Protein AF-A0A954XPN5-F1 (afdb_monomer)

Foldseek 3Di:
DPPLPDDVLLLVQLVVLQVQLVVQVVVCVVCVVVVHRDHDPSVVSNVLSVCSVVLHPVSLVVSVVVLVVLVVVLVVQLVCCVVFQQCQWDQDPNDTDGGVRNSVVSNVVSVVSNVVSVSSVCSSPPPSNVVSSVVVVVD

Sequence (139 aa):
RKEKKMPKRIFIIGVLFCLSGVLAIWDVLADILQSHINLNFAVFLLPVGIGLLRGSLRSQWWARFWIILGYILCVVLVEMVIVSPGSSHVIWFGREIRGSSAVPYDLLFITLNAALLYVLHRLLYSEKAIAYFSQTSAN

pLDDT: mean 83.06, std 9.43, range [44.12, 92.12]

Mean predicted aligned error: 7.65 Å

Secondary structure (DSSP, 8-state):
-------HHHHHHHHHHHHHHHHHHHHHHHHHHTT-----GGGGHHHHHHHHHTT-HHHHHHHHHHHHHHHHHHHHHHHHHHH-GGG-EEEETTEEEEGGGTHHHHHHHHHHHHHHHHHHHHHHTSHHHHHHHHHHHT-

Solvent-accessible surface area (backbone atoms only — not comparable to full-atom values): 7493 Å² total; per-residue (Å²): 131,82,81,76,76,73,55,68,59,50,49,53,53,15,49,52,28,31,52,49,8,52,51,27,46,51,49,33,54,54,31,49,75,68,75,38,94,58,85,52,72,46,37,61,32,26,65,31,10,53,28,38,67,69,46,36,63,70,20,52,53,50,50,49,50,53,46,53,52,50,52,53,50,44,53,54,51,53,51,48,49,70,78,42,35,70,77,34,77,41,77,54,95,89,40,78,38,58,20,70,78,19,45,66,56,53,51,48,51,45,50,53,50,51,51,48,45,49,52,52,50,56,48,62,69,28,68,72,43,50,55,52,36,56,63,49,75,76,108

Nearest PDB structures (foldseek):
  6nr8-assembly1_2  TM=5.075E-01  e=4.162E+00  Homo sapiens
  6nrc-assembly1_6  TM=3.351E-01  e=1.864E+00  Homo sapiens
  8ips-assembly1_A  TM=2.372E-01  e=4.392E+00  Escherichia coli BL21(DE3)

Radius of gyration: 18.09 Å; Cα contacts (8 Å, |Δi|>4): 146; chains: 1; bounding box: 44×33×49 Å

Structure (mmCIF, N/CA/C/O backbone):
data_AF-A0A954XPN5-F1
#
_entry.id   AF-A0A954XPN5-F1
#
loop_
_atom_site.group_PDB
_atom_site.id
_atom_site.type_symbol
_atom_site.label_atom_id
_atom_site.label_alt_id
_atom_site.label_comp_id
_atom_site.label_asym_id
_atom_sit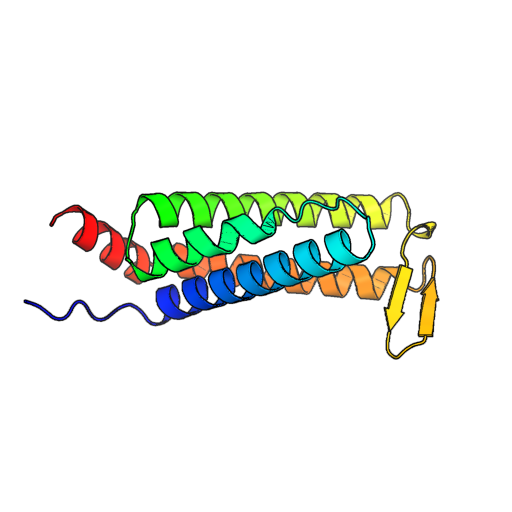e.label_entity_id
_atom_site.label_seq_id
_atom_site.pdbx_PDB_ins_code
_atom_site.Cartn_x
_atom_site.Cartn_y
_atom_site.Cartn_z
_atom_site.occupancy
_atom_site.B_iso_or_equiv
_atom_site.auth_seq_id
_atom_site.auth_comp_id
_atom_site.auth_asym_id
_atom_site.auth_atom_id
_atom_site.pdbx_PDB_model_num
ATOM 1 N N . ARG A 1 1 ? -18.831 9.738 28.450 1.00 44.59 1 ARG A N 1
ATOM 2 C CA . ARG A 1 1 ? -18.264 9.432 27.112 1.00 44.59 1 ARG A CA 1
ATOM 3 C C . ARG A 1 1 ? -16.917 8.747 27.353 1.00 44.59 1 ARG A C 1
ATOM 5 O O . ARG A 1 1 ? -15.981 9.439 27.719 1.00 44.59 1 ARG A O 1
ATOM 12 N N . LYS A 1 2 ? -16.819 7.407 27.320 1.00 44.12 2 LYS A N 1
ATOM 13 C CA . LYS A 1 2 ? -15.508 6.742 27.480 1.00 44.12 2 LYS A CA 1
ATOM 14 C C . LYS A 1 2 ? -14.643 7.177 26.298 1.00 44.12 2 LYS A C 1
ATOM 16 O O . LYS A 1 2 ? -15.045 6.950 25.159 1.00 44.12 2 LYS A O 1
ATOM 21 N N . GLU A 1 3 ? -13.525 7.851 26.557 1.00 48.06 3 GLU A N 1
ATOM 22 C CA . GLU A 1 3 ? -12.561 8.194 25.515 1.00 48.06 3 GLU A CA 1
ATOM 23 C C . GLU A 1 3 ? -12.077 6.901 24.876 1.00 48.06 3 GLU A C 1
ATOM 25 O O . GLU A 1 3 ? -11.326 6.111 25.452 1.00 48.06 3 GLU A O 1
ATOM 30 N N . LYS A 1 4 ? -12.587 6.645 23.678 1.00 60.72 4 LYS A N 1
ATOM 31 C CA . LYS A 1 4 ? -12.274 5.451 22.924 1.00 60.72 4 LYS A CA 1
ATOM 32 C C . LYS A 1 4 ? -10.896 5.648 22.313 1.00 60.72 4 LYS A C 1
ATOM 34 O O . LYS A 1 4 ? -10.768 6.099 21.178 1.00 60.72 4 LYS A O 1
ATOM 39 N N . LYS A 1 5 ? -9.858 5.393 23.112 1.00 70.31 5 LYS A N 1
ATOM 40 C CA . LYS A 1 5 ? -8.466 5.614 22.720 1.00 70.31 5 LYS A CA 1
ATOM 41 C C . LYS A 1 5 ? -8.177 4.803 21.460 1.00 70.31 5 LYS A C 1
ATOM 43 O O . LYS A 1 5 ? -8.166 3.572 21.496 1.00 70.31 5 LYS A O 1
ATOM 48 N N 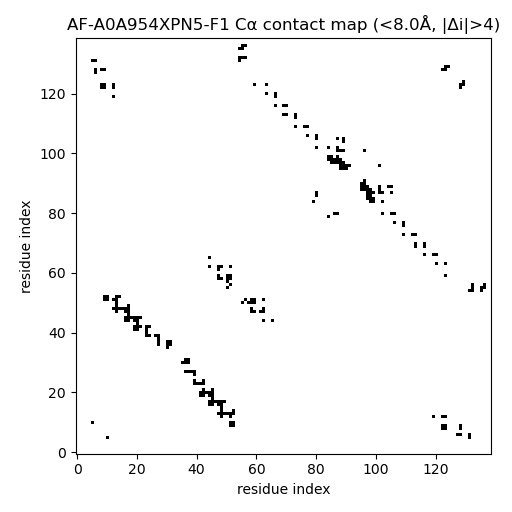. MET A 1 6 ? -7.995 5.497 20.339 1.00 77.12 6 MET A N 1
ATOM 49 C CA . MET A 1 6 ? -7.743 4.852 19.058 1.00 77.12 6 MET A CA 1
ATOM 50 C C . MET A 1 6 ? -6.468 4.002 19.159 1.00 77.12 6 MET A C 1
ATOM 52 O O . MET A 1 6 ? -5.434 4.495 19.628 1.00 77.12 6 MET A O 1
ATOM 56 N N . PRO A 1 7 ? -6.495 2.733 18.716 1.00 83.56 7 PRO A N 1
ATOM 57 C CA . PRO A 1 7 ? -5.288 1.934 18.626 1.00 83.56 7 PRO A CA 1
ATOM 58 C C . PRO A 1 7 ? -4.278 2.635 17.714 1.00 83.56 7 PRO A C 1
ATOM 60 O O . PRO A 1 7 ? -4.580 2.904 16.553 1.00 83.56 7 PRO A O 1
ATOM 63 N N . LYS A 1 8 ? -3.048 2.854 18.204 1.00 84.38 8 LYS A N 1
ATOM 64 C CA . LYS A 1 8 ? -1.949 3.463 17.422 1.00 84.38 8 LYS A CA 1
ATOM 65 C C . LYS A 1 8 ? -1.772 2.818 16.037 1.00 84.38 8 LYS A C 1
ATOM 67 O O . LYS A 1 8 ? -1.399 3.482 15.086 1.00 84.38 8 LYS A O 1
ATOM 72 N N . ARG A 1 9 ? -2.086 1.524 15.920 1.00 83.94 9 ARG A N 1
ATOM 73 C CA . ARG A 1 9 ? -2.023 0.741 14.677 1.00 83.94 9 ARG A CA 1
ATOM 74 C C . ARG A 1 9 ? -2.993 1.256 13.609 1.00 83.94 9 ARG A C 1
ATOM 76 O O . ARG A 1 9 ? -2.586 1.425 12.471 1.00 83.94 9 ARG A O 1
ATOM 83 N N . ILE A 1 10 ? -4.244 1.542 13.982 1.00 84.56 10 ILE A N 1
ATOM 84 C CA . ILE A 1 10 ? -5.256 2.080 13.056 1.00 84.56 10 ILE A CA 1
ATOM 85 C C . ILE A 1 10 ? -4.884 3.502 12.652 1.00 84.56 10 ILE A C 1
ATOM 87 O O . ILE A 1 10 ? -5.014 3.850 11.485 1.00 84.56 10 ILE A O 1
ATOM 91 N N . PHE A 1 11 ? -4.362 4.289 13.597 1.00 87.50 11 PHE A N 1
ATOM 92 C CA . PHE A 1 11 ? -3.856 5.625 13.303 1.00 87.50 11 PHE A CA 1
ATOM 93 C C . PHE A 1 11 ? -2.748 5.586 12.242 1.00 87.50 11 PHE A C 1
ATOM 95 O O . PHE A 1 11 ? -2.845 6.288 11.244 1.00 87.50 11 PHE A O 1
ATOM 102 N N . ILE A 1 12 ? -1.748 4.710 12.405 1.00 88.12 12 ILE A N 1
ATOM 103 C CA . ILE A 1 12 ? -0.652 4.549 11.436 1.00 88.12 12 ILE A CA 1
ATOM 104 C C . ILE A 1 12 ? -1.187 4.144 10.055 1.00 88.12 12 ILE A C 1
ATOM 106 O O . ILE A 1 12 ? -0.832 4.780 9.069 1.00 88.12 12 ILE A O 1
ATOM 110 N N . ILE A 1 13 ? -2.063 3.132 9.972 1.00 87.69 13 ILE A N 1
ATOM 111 C CA . ILE A 1 13 ? -2.639 2.689 8.687 1.00 87.69 13 ILE A CA 1
ATOM 112 C C . ILE A 1 13 ? -3.433 3.826 8.035 1.00 87.69 13 ILE A C 1
ATOM 114 O O . ILE A 1 13 ? -3.252 4.104 6.855 1.00 87.69 13 ILE A O 1
ATOM 118 N N . GLY A 1 14 ? -4.300 4.492 8.802 1.00 87.25 14 GLY A N 1
ATOM 119 C CA . GLY A 1 14 ? -5.134 5.579 8.301 1.00 87.25 14 GLY A CA 1
ATOM 120 C C . GLY A 1 14 ? -4.305 6.749 7.778 1.00 87.25 14 GLY A C 1
ATOM 121 O O . GLY A 1 14 ? -4.584 7.249 6.695 1.00 87.25 14 GLY A O 1
ATOM 122 N N . VAL A 1 15 ? -3.246 7.136 8.497 1.00 91.44 15 VAL A N 1
ATOM 123 C CA . VAL A 1 15 ? -2.315 8.186 8.060 1.00 91.44 15 VAL A CA 1
ATOM 124 C C . VAL A 1 15 ? -1.564 7.773 6.797 1.00 91.44 15 VAL A C 1
ATOM 126 O O . VAL A 1 15 ? -1.492 8.576 5.874 1.00 91.44 15 VAL A O 1
ATOM 129 N N . LEU A 1 16 ? -1.056 6.539 6.713 1.00 89.94 16 LEU A N 1
ATOM 130 C CA . LEU A 1 16 ? -0.380 6.052 5.505 1.00 89.94 16 LEU A CA 1
ATOM 131 C C . LEU A 1 16 ? -1.309 6.089 4.286 1.00 89.94 16 LEU A C 1
ATOM 133 O O . LEU A 1 16 ? -0.925 6.615 3.250 1.00 89.94 16 LEU A O 1
ATOM 137 N N . PHE A 1 17 ? -2.550 5.619 4.432 1.00 88.94 17 PHE A N 1
ATOM 138 C CA . PHE A 1 17 ? -3.554 5.670 3.364 1.00 88.94 17 PHE A CA 1
ATOM 139 C C . PHE A 1 17 ? -3.888 7.109 2.949 1.00 88.94 17 PHE A C 1
ATOM 141 O O . PHE A 1 17 ? -3.990 7.396 1.758 1.00 88.94 17 PHE A O 1
ATOM 148 N N . CYS A 1 18 ? -4.015 8.026 3.914 1.00 91.00 18 CYS A N 1
ATOM 149 C CA . CYS A 1 18 ? -4.209 9.444 3.622 1.00 91.00 18 CYS A CA 1
ATOM 150 C C . CYS A 1 18 ? -3.015 10.033 2.864 1.00 91.00 18 CYS A C 1
ATOM 152 O O . CYS A 1 18 ? -3.221 10.693 1.854 1.00 91.00 18 CYS A O 1
ATOM 154 N N . LEU A 1 19 ? -1.781 9.785 3.310 1.00 91.75 19 LEU A N 1
ATOM 155 C CA . LEU A 1 19 ? -0.579 10.294 2.646 1.00 91.75 19 LEU A CA 1
ATOM 156 C C . LEU A 1 19 ? -0.464 9.766 1.213 1.00 91.75 19 LEU A C 1
ATOM 158 O O . LEU A 1 19 ? -0.272 10.558 0.295 1.00 91.75 19 LEU A O 1
ATOM 162 N N . SER A 1 20 ? -0.660 8.461 1.004 1.00 88.50 20 SER A N 1
ATOM 163 C CA . SER A 1 20 ? -0.679 7.863 -0.336 1.00 88.50 20 SER A CA 1
ATOM 164 C C . SER A 1 20 ? -1.759 8.479 -1.225 1.00 88.50 20 SER A C 1
ATOM 166 O O . SER A 1 20 ? -1.501 8.766 -2.388 1.00 88.50 20 SER A O 1
ATOM 168 N N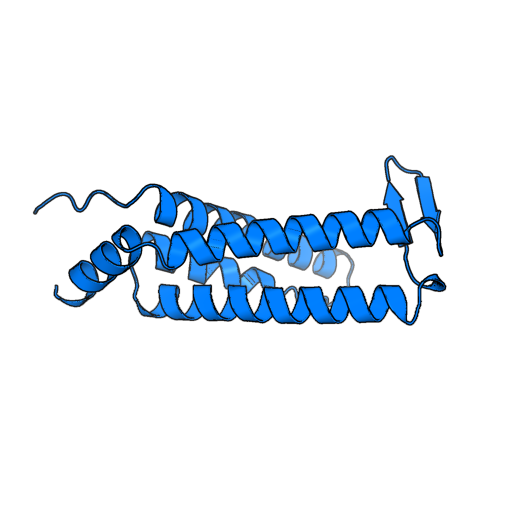 . GLY A 1 21 ? -2.950 8.733 -0.678 1.00 87.19 21 GLY A N 1
ATOM 169 C CA . GLY A 1 21 ? -4.029 9.383 -1.412 1.00 87.19 21 GLY A CA 1
ATOM 170 C C . GLY A 1 21 ? -3.735 10.843 -1.771 1.00 87.19 21 GLY A C 1
ATOM 171 O O . GLY A 1 21 ? -4.032 11.255 -2.886 1.00 87.19 21 GLY A O 1
ATOM 172 N N . VAL A 1 22 ? -3.118 11.622 -0.872 1.00 91.25 22 VAL A N 1
ATOM 173 C CA . VAL A 1 22 ? -2.704 13.010 -1.162 1.00 91.25 22 VAL A CA 1
ATOM 174 C C . VAL A 1 22 ? -1.649 13.046 -2.265 1.00 91.25 22 VAL A C 1
ATOM 176 O O . VAL A 1 22 ? -1.771 13.849 -3.185 1.00 91.25 22 VAL A O 1
ATOM 179 N N . LEU A 1 23 ? -0.646 12.166 -2.198 1.00 89.81 23 LEU A N 1
ATOM 180 C CA . LEU A 1 23 ? 0.380 12.053 -3.238 1.00 89.81 23 LEU A CA 1
ATOM 181 C C . LEU A 1 23 ? -0.239 11.682 -4.589 1.00 89.81 23 LEU A C 1
ATOM 183 O O . LEU A 1 23 ? 0.052 12.323 -5.588 1.00 89.81 23 LEU A O 1
ATOM 187 N N . ALA A 1 24 ? -1.180 10.737 -4.606 1.00 88.31 24 ALA A N 1
ATOM 188 C CA . ALA A 1 24 ? -1.880 10.350 -5.826 1.00 88.31 24 ALA A CA 1
ATOM 189 C C . ALA A 1 24 ? -2.712 11.489 -6.438 1.00 88.31 24 ALA A C 1
ATOM 191 O O . ALA A 1 24 ? -2.769 11.621 -7.657 1.00 88.31 24 ALA A O 1
ATOM 192 N N . ILE A 1 25 ? -3.356 12.318 -5.606 1.00 88.81 25 ILE A N 1
ATOM 193 C CA . ILE A 1 25 ? -4.064 13.521 -6.072 1.00 88.81 25 ILE A CA 1
ATOM 194 C C . ILE A 1 25 ? -3.070 14.507 -6.688 1.00 88.81 25 ILE A C 1
ATOM 196 O O . ILE A 1 25 ? -3.361 15.087 -7.730 1.00 88.81 25 ILE A O 1
ATOM 200 N N . TRP A 1 26 ? -1.911 14.694 -6.054 1.00 90.31 26 TRP A N 1
ATOM 201 C CA . TRP A 1 26 ? -0.863 15.566 -6.573 1.00 90.31 26 TRP A CA 1
ATOM 202 C C . TRP A 1 26 ? -0.334 15.083 -7.927 1.00 90.31 26 TRP A C 1
ATOM 204 O O . TRP A 1 26 ? -0.225 15.893 -8.843 1.00 90.31 26 TRP A O 1
ATOM 214 N N . ASP A 1 27 ? -0.095 13.778 -8.081 1.00 87.50 27 ASP A N 1
ATOM 215 C CA . ASP A 1 27 ? 0.326 13.177 -9.352 1.00 87.50 27 ASP A CA 1
ATOM 216 C C . ASP A 1 27 ? -0.727 13.389 -10.446 1.00 87.50 27 ASP A C 1
ATOM 218 O O . ASP A 1 27 ? -0.404 13.872 -11.526 1.00 87.50 27 ASP A O 1
ATOM 222 N N . VAL A 1 28 ? -2.008 13.132 -10.152 1.00 86.88 28 VAL A N 1
ATOM 223 C CA . VAL A 1 28 ? -3.102 13.371 -11.112 1.00 86.88 28 VAL A CA 1
ATOM 224 C C . VAL A 1 28 ? -3.177 14.848 -11.510 1.00 86.88 28 VAL A C 1
ATOM 226 O O . VAL A 1 28 ? -3.376 15.160 -12.681 1.00 86.88 28 VAL A O 1
ATOM 229 N N . LEU A 1 29 ? -3.008 15.774 -10.561 1.00 89.00 29 LEU A N 1
AT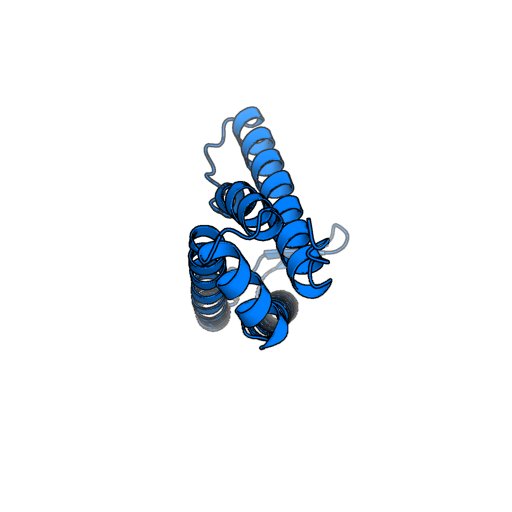OM 230 C CA . LEU A 1 29 ? -2.981 17.210 -10.856 1.00 89.00 29 LEU A CA 1
ATOM 231 C C . LEU A 1 29 ? -1.781 17.588 -11.734 1.00 89.00 29 LEU A C 1
ATOM 233 O O . LEU A 1 29 ? -1.942 18.369 -12.671 1.00 89.00 29 LEU A O 1
ATOM 237 N N . ALA A 1 30 ? -0.599 17.035 -11.455 1.00 88.19 30 ALA A N 1
ATOM 238 C CA . ALA A 1 30 ? 0.600 17.257 -12.255 1.00 88.19 30 ALA A CA 1
ATOM 239 C C . ALA A 1 30 ? 0.441 16.711 -13.684 1.00 88.19 30 ALA A C 1
ATOM 241 O O . ALA A 1 30 ? 0.797 17.404 -14.638 1.00 88.19 30 ALA A O 1
ATOM 242 N N . ASP A 1 31 ? -0.160 15.530 -13.838 1.00 87.19 31 ASP A N 1
ATOM 243 C CA . ASP A 1 31 ? -0.417 14.906 -15.139 1.00 87.19 31 ASP A CA 1
ATOM 244 C C . ASP A 1 31 ? -1.442 15.711 -15.956 1.00 87.19 31 ASP A C 1
ATOM 246 O O . ASP A 1 31 ? -1.215 15.982 -17.139 1.00 87.19 31 ASP A O 1
ATOM 250 N N . ILE A 1 32 ? -2.512 16.209 -15.318 1.00 88.69 32 ILE A N 1
ATOM 251 C CA . ILE A 1 32 ? -3.498 17.097 -15.961 1.00 88.69 32 ILE A CA 1
ATOM 252 C C . ILE A 1 32 ? -2.834 18.385 -16.465 1.00 88.69 32 ILE A C 1
ATOM 254 O O . ILE A 1 32 ? -3.110 18.818 -17.586 1.00 88.69 32 ILE A O 1
ATOM 258 N N . LEU A 1 33 ? -1.941 18.993 -15.675 1.00 89.62 33 LEU A N 1
ATOM 259 C CA . LEU A 1 33 ? -1.200 20.193 -16.087 1.00 89.62 33 LEU A CA 1
ATOM 260 C C . LEU A 1 33 ? -0.284 19.930 -17.291 1.00 89.62 33 LEU A C 1
ATOM 262 O O . LEU A 1 33 ? -0.032 20.838 -18.080 1.00 89.62 33 LEU A O 1
ATOM 266 N N . GLN A 1 34 ? 0.174 18.690 -17.461 1.00 89.06 34 GLN A N 1
ATOM 267 C CA . GLN A 1 34 ? 0.969 18.244 -18.606 1.00 89.06 34 GLN A CA 1
ATOM 268 C C . GLN A 1 34 ? 0.109 17.730 -19.776 1.00 89.06 34 GLN A C 1
ATOM 270 O O . GLN A 1 34 ? 0.651 17.213 -20.748 1.00 89.06 34 GLN A O 1
ATOM 275 N N . SER A 1 35 ? -1.219 17.911 -19.726 1.00 84.19 35 SER A N 1
ATOM 276 C CA . SER A 1 35 ? -2.186 17.426 -20.729 1.00 84.19 35 SER A CA 1
ATOM 277 C C . SER A 1 35 ? -2.226 15.899 -20.895 1.00 84.19 35 SER A C 1
ATOM 279 O O . SER A 1 35 ? -2.694 15.395 -21.917 1.00 84.19 35 SER A O 1
ATOM 281 N N . HIS A 1 36 ? -1.788 15.152 -19.881 1.00 83.44 36 HIS A N 1
ATOM 282 C CA . HIS A 1 36 ? -1.909 13.700 -19.827 1.00 83.44 36 HIS A CA 1
ATOM 283 C C . HIS A 1 36 ? -3.064 13.301 -18.902 1.00 83.44 36 HIS A C 1
ATOM 285 O O . HIS A 1 36 ? -3.161 13.742 -17.760 1.00 83.44 36 HIS A O 1
ATOM 291 N N . ILE A 1 37 ? -3.959 12.436 -19.388 1.00 77.19 37 ILE A N 1
ATOM 292 C CA . ILE A 1 37 ? -5.018 11.855 -18.555 1.00 77.19 37 ILE A CA 1
ATOM 293 C C . ILE A 1 37 ? -4.500 10.530 -18.004 1.00 77.19 37 ILE A C 1
ATOM 295 O O . ILE A 1 37 ? -4.628 9.486 -18.640 1.00 77.19 37 ILE A O 1
ATOM 299 N N . ASN A 1 38 ? -3.913 10.585 -16.813 1.00 80.19 38 ASN A N 1
ATOM 300 C CA . ASN A 1 38 ? -3.485 9.412 -16.066 1.00 80.19 38 ASN A CA 1
ATOM 301 C C . ASN A 1 38 ? -4.285 9.330 -14.762 1.00 80.19 38 ASN A C 1
ATOM 303 O O . ASN A 1 38 ? -4.193 10.188 -13.883 1.00 80.19 38 ASN A O 1
ATOM 307 N N . LEU A 1 39 ? -5.144 8.318 -14.663 1.00 76.31 39 LEU A N 1
ATOM 308 C CA . LEU A 1 39 ? -6.010 8.138 -13.505 1.00 76.31 39 LEU A CA 1
ATOM 309 C C . LEU A 1 39 ? -5.293 7.295 -12.453 1.00 76.31 39 LEU A C 1
ATOM 311 O O . LEU A 1 39 ? -5.211 6.073 -12.565 1.00 76.31 39 LEU A O 1
ATOM 315 N N . ASN A 1 40 ? -4.823 7.944 -11.388 1.00 83.44 40 ASN A N 1
ATOM 316 C CA . ASN A 1 40 ? -4.250 7.241 -10.251 1.00 83.44 40 ASN A CA 1
ATOM 317 C C . ASN A 1 40 ? -5.354 6.765 -9.291 1.00 83.44 40 ASN A C 1
ATOM 319 O O . ASN A 1 40 ? -5.906 7.531 -8.499 1.00 83.44 40 ASN A O 1
ATOM 323 N N . PHE A 1 41 ? -5.667 5.469 -9.318 1.00 83.81 41 PHE A N 1
ATOM 324 C CA . PHE A 1 41 ? -6.663 4.872 -8.421 1.00 83.81 41 PHE A CA 1
ATOM 325 C C . PHE A 1 41 ? -6.289 4.970 -6.930 1.00 83.81 41 PHE A C 1
ATOM 327 O O . PHE A 1 41 ? -7.165 4.836 -6.073 1.00 83.81 41 PHE A O 1
ATOM 334 N N . ALA A 1 42 ? -5.030 5.274 -6.594 1.00 86.81 42 ALA A N 1
ATOM 335 C CA . ALA A 1 42 ? -4.616 5.520 -5.215 1.00 86.81 42 ALA A CA 1
ATOM 336 C C . ALA A 1 42 ? -5.290 6.759 -4.591 1.00 86.81 42 ALA A C 1
ATOM 338 O O . ALA A 1 42 ? -5.340 6.860 -3.366 1.00 86.81 42 ALA A O 1
ATOM 339 N N . VAL A 1 43 ? -5.915 7.642 -5.383 1.00 86.69 43 VAL A N 1
ATOM 340 C CA . VAL A 1 43 ? -6.768 8.738 -4.877 1.00 86.69 43 VAL A CA 1
ATOM 341 C C . VAL A 1 43 ? -7.878 8.205 -3.957 1.00 86.69 43 VAL A C 1
ATOM 343 O O . VAL A 1 43 ? -8.208 8.825 -2.944 1.00 86.69 43 VAL A O 1
ATOM 346 N N . PHE A 1 44 ? -8.407 7.008 -4.236 1.00 89.19 44 PHE A N 1
ATOM 347 C CA . PHE A 1 44 ? -9.425 6.364 -3.402 1.00 89.19 44 PHE A CA 1
ATOM 348 C C . PHE A 1 44 ? -8.895 5.869 -2.046 1.00 89.19 44 PHE A C 1
ATOM 350 O O . PHE A 1 44 ? -9.695 5.580 -1.154 1.00 89.19 44 PHE A O 1
ATOM 357 N N . LEU A 1 45 ? -7.577 5.822 -1.827 1.00 88.12 45 LEU A N 1
ATOM 358 C CA . LEU A 1 45 ? -7.004 5.516 -0.511 1.00 88.12 45 LEU A CA 1
ATOM 359 C C . LEU A 1 45 ? -7.256 6.646 0.492 1.00 88.12 45 LEU A C 1
ATOM 361 O O . LEU A 1 45 ? -7.377 6.370 1.684 1.00 88.12 45 LEU A O 1
ATOM 365 N N . LEU A 1 46 ? -7.421 7.893 0.033 1.00 89.56 46 LEU A N 1
ATOM 366 C CA . LEU A 1 46 ? -7.698 9.046 0.893 1.00 89.56 46 LEU A CA 1
ATOM 367 C C . LEU A 1 46 ? -9.024 8.909 1.673 1.00 89.56 46 LEU A C 1
ATOM 369 O O . LEU A 1 46 ? -8.988 8.939 2.909 1.00 89.56 46 LEU A O 1
ATOM 373 N N . PRO A 1 47 ? -10.197 8.711 1.029 1.00 89.56 47 PRO A N 1
ATOM 374 C CA . PRO A 1 47 ? -11.449 8.516 1.760 1.00 89.56 47 PRO A CA 1
ATOM 375 C C . PRO A 1 47 ? -11.425 7.251 2.630 1.00 89.56 47 PRO A C 1
ATOM 377 O O . PRO A 1 47 ? -12.048 7.235 3.694 1.00 89.56 47 PRO A O 1
ATOM 380 N N . VAL A 1 48 ? -10.667 6.219 2.240 1.00 90.44 48 VAL A N 1
ATOM 381 C CA . VAL A 1 48 ? -10.476 5.007 3.052 1.00 90.44 48 VAL A CA 1
ATOM 382 C C . VAL A 1 48 ? -9.640 5.298 4.307 1.00 90.44 48 VAL A C 1
ATOM 384 O O . VAL A 1 48 ? -10.014 4.899 5.413 1.00 90.44 48 VAL A O 1
ATOM 387 N N . GLY A 1 49 ? -8.550 6.056 4.188 1.00 89.38 49 GLY A N 1
ATOM 388 C CA . GLY A 1 49 ? -7.733 6.496 5.320 1.00 89.38 49 GLY A CA 1
ATOM 389 C C . GLY A 1 49 ? -8.542 7.326 6.317 1.00 89.38 49 GLY A C 1
ATOM 390 O O . GLY A 1 49 ? -8.590 7.005 7.507 1.00 89.38 49 GLY A O 1
ATOM 391 N N . ILE A 1 50 ? -9.292 8.316 5.823 1.00 90.12 50 ILE A N 1
ATOM 392 C CA . ILE A 1 50 ? -10.199 9.133 6.645 1.00 90.12 50 ILE A CA 1
ATOM 393 C C . ILE A 1 50 ? -11.257 8.249 7.320 1.00 90.12 50 ILE A C 1
ATOM 395 O O . ILE A 1 50 ? -11.514 8.382 8.518 1.00 90.12 50 ILE A O 1
ATOM 399 N N . GLY A 1 51 ? -11.858 7.311 6.586 1.00 87.06 51 GLY A N 1
ATOM 400 C CA . GLY A 1 51 ? -12.851 6.389 7.131 1.00 87.06 51 GLY A CA 1
ATOM 401 C C . GLY A 1 51 ? -12.292 5.461 8.217 1.00 87.06 51 GLY A C 1
ATOM 402 O O . GLY A 1 51 ? -12.991 5.180 9.193 1.00 87.06 51 GLY A O 1
ATOM 403 N N . LEU A 1 52 ? -11.031 5.027 8.097 1.00 87.12 52 LEU A N 1
ATOM 404 C CA . LEU A 1 52 ? -10.337 4.230 9.116 1.00 87.12 52 LEU A CA 1
ATOM 405 C C . LEU A 1 52 ? -10.104 5.047 10.390 1.00 87.12 52 LEU A C 1
ATOM 407 O O . LEU A 1 52 ? -10.385 4.564 11.487 1.00 87.12 52 LEU A O 1
ATOM 411 N N . LEU A 1 53 ? -9.667 6.302 10.247 1.00 87.25 53 LEU A N 1
ATOM 412 C CA . LEU A 1 53 ? -9.494 7.232 11.368 1.00 87.25 53 LEU A CA 1
ATOM 413 C C . LEU A 1 53 ? -10.830 7.598 12.037 1.00 87.25 53 LEU A C 1
ATOM 415 O O . LEU A 1 53 ? -10.874 7.932 13.215 1.00 87.25 53 LEU A O 1
ATOM 419 N N . ARG A 1 54 ? -11.951 7.490 11.325 1.00 85.44 54 ARG A N 1
ATOM 420 C CA . ARG A 1 54 ? -13.291 7.664 11.912 1.00 85.44 54 ARG A CA 1
ATOM 421 C C . ARG A 1 54 ? -13.866 6.373 12.500 1.00 85.44 54 ARG A C 1
ATOM 423 O O . ARG A 1 54 ? -14.981 6.390 13.009 1.00 85.44 54 ARG A O 1
ATOM 430 N N . GLY A 1 55 ? -13.130 5.261 12.446 1.00 81.31 55 GLY A N 1
ATOM 431 C CA . GLY A 1 55 ? -13.576 3.975 12.982 1.00 81.31 55 GLY A CA 1
ATOM 432 C C . GLY A 1 55 ? -14.711 3.324 12.187 1.00 81.31 55 GLY A C 1
ATOM 433 O O . GLY A 1 55 ? -15.454 2.521 12.745 1.00 81.31 55 GLY A O 1
ATOM 434 N N . SER A 1 56 ? -14.864 3.662 10.903 1.00 84.12 56 SER A N 1
ATOM 435 C CA . SER A 1 56 ? -15.922 3.115 10.050 1.00 84.12 56 SER A CA 1
ATOM 436 C C . SER A 1 56 ? -15.633 1.669 9.633 1.00 84.12 56 SER A C 1
ATOM 438 O O . SER A 1 56 ? -14.597 1.386 9.028 1.00 84.12 56 SER A O 1
ATOM 440 N N . LEU A 1 57 ? -16.595 0.767 9.866 1.00 82.38 57 LEU A N 1
ATOM 441 C CA . LEU A 1 57 ? -16.545 -0.625 9.395 1.00 82.38 57 LEU A CA 1
ATOM 442 C C . LEU A 1 57 ? -16.446 -0.732 7.870 1.00 82.38 57 LEU A C 1
ATOM 444 O O . LEU A 1 57 ? -15.695 -1.557 7.354 1.00 82.38 57 LEU A O 1
ATOM 448 N N . ARG A 1 58 ? -17.173 0.125 7.137 1.00 86.19 58 ARG A N 1
ATOM 449 C CA . ARG A 1 58 ? -17.111 0.145 5.666 1.00 86.19 58 ARG A CA 1
ATOM 450 C C . ARG A 1 58 ? -15.688 0.431 5.204 1.00 86.19 58 ARG A C 1
ATOM 452 O O . ARG A 1 58 ? -15.193 -0.226 4.297 1.00 86.19 58 ARG A O 1
ATOM 459 N N . SER A 1 59 ? -15.011 1.357 5.879 1.00 85.81 59 SER A N 1
ATOM 460 C CA . SER A 1 59 ? -13.628 1.690 5.554 1.00 85.81 59 SER A CA 1
ATOM 461 C C . SER A 1 59 ? -12.650 0.564 5.871 1.00 85.81 59 SER A C 1
ATOM 463 O O . SER A 1 59 ? -11.699 0.353 5.129 1.00 85.81 59 SER A O 1
ATOM 465 N N . GLN A 1 60 ? -12.896 -0.209 6.932 1.00 86.06 60 GLN A N 1
ATOM 466 C CA . GLN A 1 60 ? -12.109 -1.410 7.213 1.00 86.06 60 GLN A CA 1
ATOM 467 C C . GLN A 1 60 ? -12.221 -2.433 6.075 1.00 86.06 60 GLN A C 1
ATOM 469 O O . GLN A 1 60 ? -11.212 -3.015 5.679 1.00 86.06 60 GLN A O 1
ATOM 474 N N . TRP A 1 61 ? -13.425 -2.641 5.538 1.00 89.19 61 TRP A N 1
ATOM 475 C CA . TRP A 1 61 ? -13.635 -3.539 4.402 1.00 89.19 61 TRP A CA 1
ATOM 476 C C . TRP A 1 61 ? -12.914 -3.039 3.144 1.00 89.19 61 TRP A C 1
ATOM 478 O O . TRP A 1 61 ? -12.166 -3.797 2.531 1.00 89.19 61 TRP A O 1
ATOM 488 N N . TRP A 1 62 ? -13.030 -1.745 2.828 1.00 90.12 62 TRP A N 1
ATOM 489 C CA . TRP A 1 62 ? -12.293 -1.134 1.718 1.00 90.12 62 TRP A CA 1
ATOM 490 C C . TRP A 1 62 ? -10.774 -1.213 1.900 1.00 90.12 62 TRP A C 1
ATOM 492 O O . TRP A 1 62 ? -10.064 -1.532 0.955 1.00 90.12 62 TRP A O 1
ATOM 502 N N . ALA A 1 63 ? -10.255 -0.993 3.109 1.00 88.94 63 ALA A N 1
ATOM 503 C CA . ALA A 1 63 ? -8.827 -1.125 3.388 1.00 88.94 63 ALA A CA 1
ATOM 504 C C . ALA A 1 63 ? -8.323 -2.555 3.145 1.00 88.94 63 ALA A C 1
ATOM 506 O O . ALA A 1 63 ? -7.246 -2.739 2.585 1.00 88.94 63 ALA A O 1
ATOM 507 N N . ARG A 1 64 ? -9.116 -3.573 3.509 1.00 89.50 64 ARG A N 1
ATOM 508 C CA . ARG A 1 64 ? -8.805 -4.977 3.188 1.00 89.50 64 ARG A CA 1
ATOM 509 C C . ARG A 1 64 ? -8.807 -5.222 1.686 1.00 89.50 64 ARG A C 1
ATOM 511 O O . ARG A 1 64 ? -7.877 -5.848 1.190 1.00 89.50 64 ARG A O 1
ATOM 518 N N . PHE A 1 65 ? -9.813 -4.709 0.981 1.00 91.50 65 PHE A N 1
ATOM 519 C CA . PHE A 1 65 ? -9.891 -4.804 -0.474 1.00 91.50 65 PHE A CA 1
ATOM 520 C C . PHE A 1 65 ? -8.638 -4.218 -1.139 1.00 91.50 65 PHE A C 1
ATOM 522 O O . PHE A 1 65 ? -8.001 -4.903 -1.932 1.00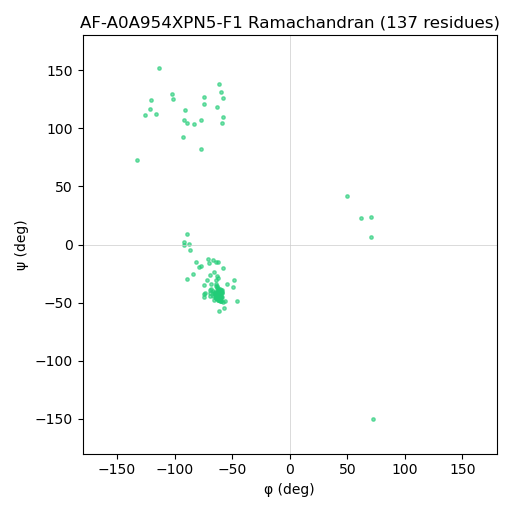 91.50 65 PHE A O 1
ATOM 529 N N . TRP A 1 66 ? -8.217 -3.012 -0.743 1.00 90.12 66 TRP A N 1
ATOM 530 C CA . TRP A 1 66 ? -7.003 -2.373 -1.261 1.00 90.12 66 TRP A CA 1
ATOM 531 C C . TRP A 1 66 ? -5.726 -3.156 -0.951 1.00 90.12 66 TRP A C 1
ATOM 533 O O . TRP A 1 66 ? -4.854 -3.256 -1.809 1.00 90.12 66 TRP A O 1
ATOM 543 N N . ILE A 1 67 ? -5.617 -3.748 0.242 1.00 89.50 67 ILE A N 1
ATOM 544 C CA . ILE A 1 67 ? -4.470 -4.597 0.596 1.00 89.50 67 ILE A CA 1
ATOM 545 C C . ILE A 1 67 ? -4.421 -5.850 -0.290 1.00 89.50 67 ILE A C 1
ATOM 547 O O . ILE A 1 67 ? -3.356 -6.185 -0.802 1.00 89.50 67 ILE A O 1
ATOM 551 N N . ILE A 1 68 ? -5.554 -6.534 -0.494 1.00 91.31 68 ILE A N 1
ATOM 552 C CA . ILE A 1 68 ? -5.630 -7.727 -1.357 1.00 91.31 68 ILE A CA 1
ATOM 553 C C . ILE A 1 68 ? -5.313 -7.360 -2.808 1.00 91.31 68 ILE A C 1
ATOM 555 O O . ILE A 1 68 ? -4.514 -8.037 -3.449 1.00 91.31 68 ILE A O 1
ATOM 559 N N . LEU A 1 69 ? -5.888 -6.266 -3.309 1.00 90.81 69 LEU A N 1
ATOM 560 C CA . LEU A 1 69 ? -5.597 -5.760 -4.646 1.00 90.81 69 LEU A CA 1
ATOM 561 C C . LEU A 1 69 ? -4.103 -5.443 -4.808 1.00 90.81 69 LEU A C 1
ATOM 563 O O . LEU A 1 69 ? -3.503 -5.820 -5.810 1.00 90.81 69 LEU A O 1
ATOM 567 N N . GLY A 1 70 ? -3.483 -4.832 -3.795 1.00 88.50 70 GLY A N 1
ATOM 568 C CA . GLY A 1 70 ? -2.044 -4.575 -3.762 1.00 88.50 70 GLY A CA 1
ATOM 569 C C . GLY A 1 70 ? -1.201 -5.851 -3.836 1.00 88.50 70 GLY A C 1
ATOM 570 O O . GLY A 1 70 ? -0.195 -5.874 -4.542 1.00 88.50 70 GLY A O 1
ATOM 571 N N . TYR A 1 71 ? -1.619 -6.933 -3.171 1.00 90.50 71 TYR A N 1
ATOM 572 C CA . TYR A 1 71 ? -0.945 -8.230 -3.287 1.00 90.50 71 TYR A CA 1
ATOM 573 C C . TYR A 1 71 ? -1.029 -8.807 -4.696 1.00 90.50 71 TYR A C 1
ATOM 575 O O . TYR A 1 71 ? -0.013 -9.249 -5.224 1.00 90.50 71 TYR A O 1
ATOM 583 N N . ILE A 1 72 ? -2.217 -8.778 -5.306 1.00 92.12 72 ILE A N 1
ATOM 584 C CA . ILE A 1 72 ? -2.414 -9.247 -6.682 1.00 92.12 72 ILE A CA 1
ATOM 585 C C . ILE A 1 72 ? -1.512 -8.452 -7.631 1.00 92.12 72 ILE A C 1
ATOM 587 O O . ILE A 1 72 ? -0.802 -9.044 -8.437 1.00 92.12 72 ILE A O 1
ATOM 591 N N . LEU A 1 73 ? -1.466 -7.125 -7.480 1.00 89.69 73 LEU A N 1
ATOM 592 C CA . LEU A 1 73 ? -0.582 -6.268 -8.269 1.00 89.69 73 LEU A CA 1
ATOM 593 C C . LEU A 1 73 ? 0.899 -6.605 -8.060 1.00 89.69 73 LEU A C 1
ATOM 595 O O . LEU A 1 73 ? 1.633 -6.668 -9.038 1.00 89.69 73 LEU A O 1
ATOM 599 N N . CYS A 1 74 ? 1.343 -6.877 -6.828 1.00 89.62 74 CYS A N 1
ATOM 600 C CA . CYS A 1 74 ? 2.724 -7.307 -6.584 1.00 89.62 74 CYS A CA 1
ATOM 601 C C . CYS A 1 74 ? 3.055 -8.602 -7.338 1.00 89.62 74 CYS A C 1
ATOM 603 O O . CYS A 1 74 ? 4.112 -8.678 -7.953 1.00 89.62 74 CYS A O 1
ATOM 605 N N . VAL A 1 75 ? 2.159 -9.596 -7.327 1.00 91.88 75 VAL A N 1
ATOM 606 C CA . VAL A 1 75 ? 2.361 -10.863 -8.053 1.00 91.88 75 VAL A CA 1
ATOM 607 C C . VAL A 1 75 ? 2.451 -10.619 -9.560 1.00 91.88 75 VAL A C 1
ATOM 609 O O . VAL A 1 75 ? 3.409 -11.062 -10.186 1.00 91.88 75 VAL A O 1
ATOM 612 N N . VAL A 1 76 ? 1.519 -9.845 -10.123 1.00 91.19 76 VAL A N 1
ATOM 613 C CA . VAL A 1 76 ? 1.519 -9.494 -11.553 1.00 91.19 76 VAL A CA 1
ATOM 614 C C . VAL A 1 76 ? 2.799 -8.751 -11.946 1.00 91.19 76 VAL A C 1
ATOM 616 O O . VAL A 1 76 ? 3.381 -9.039 -12.989 1.00 91.19 76 VAL A O 1
ATOM 619 N N . LEU A 1 77 ? 3.278 -7.823 -11.112 1.00 87.75 77 LEU A N 1
ATOM 620 C CA . LEU A 1 77 ? 4.525 -7.099 -11.369 1.00 87.75 77 LEU A CA 1
ATOM 621 C C . LEU A 1 77 ? 5.744 -8.028 -11.342 1.00 87.75 77 LEU A C 1
ATOM 623 O O . LEU A 1 77 ? 6.610 -7.900 -12.203 1.00 87.75 77 LEU A O 1
ATOM 627 N N . VAL A 1 78 ? 5.805 -8.985 -10.408 1.00 89.62 78 VAL A N 1
ATOM 628 C CA . VAL A 1 78 ? 6.871 -10.004 -10.397 1.00 89.62 78 VAL A CA 1
ATOM 629 C C . VAL A 1 78 ? 6.841 -10.828 -11.684 1.00 89.62 78 VAL A C 1
ATOM 631 O O . VAL A 1 78 ? 7.884 -11.007 -12.309 1.00 89.62 78 VAL A O 1
ATOM 634 N N . GLU A 1 79 ? 5.665 -11.292 -12.111 1.00 89.31 79 GLU A N 1
ATOM 635 C CA . GLU A 1 79 ? 5.520 -12.049 -13.360 1.00 89.31 79 GLU A CA 1
ATOM 636 C C . GLU A 1 79 ? 5.960 -11.230 -14.580 1.00 89.31 79 GLU A C 1
ATOM 638 O O . GLU A 1 79 ? 6.723 -11.730 -15.406 1.00 89.31 79 GLU A O 1
ATOM 643 N N . MET A 1 80 ? 5.562 -9.956 -14.673 1.00 86.56 80 MET A N 1
ATOM 644 C CA . MET A 1 80 ? 5.983 -9.076 -15.768 1.00 86.56 80 MET A CA 1
ATOM 645 C C . MET A 1 80 ? 7.499 -8.875 -15.813 1.00 86.56 80 MET A C 1
ATOM 647 O O . MET A 1 80 ? 8.086 -8.939 -16.893 1.00 86.56 80 MET A O 1
ATOM 651 N N . VAL A 1 81 ? 8.141 -8.680 -14.658 1.00 86.38 81 VAL A N 1
ATOM 652 C CA . VAL A 1 81 ? 9.602 -8.523 -14.567 1.00 86.38 81 VAL A CA 1
ATOM 653 C C . VAL A 1 81 ? 10.330 -9.799 -15.013 1.00 86.38 81 VAL A C 1
ATOM 655 O O . VAL A 1 81 ? 11.380 -9.714 -15.649 1.00 86.38 81 VAL A O 1
ATOM 658 N N . ILE A 1 82 ? 9.772 -10.982 -14.730 1.00 85.00 82 ILE A N 1
ATOM 659 C CA . ILE A 1 82 ? 10.348 -12.272 -15.143 1.00 85.00 82 ILE A CA 1
ATOM 660 C C . ILE A 1 82 ? 10.149 -12.526 -16.645 1.00 85.00 82 ILE A C 1
ATOM 662 O O . ILE A 1 82 ? 11.073 -12.988 -17.312 1.00 85.00 82 ILE A O 1
ATOM 666 N N . VAL A 1 83 ? 8.960 -12.236 -17.186 1.00 87.69 83 VAL A N 1
ATOM 667 C CA . VAL A 1 83 ? 8.620 -12.493 -18.599 1.00 87.69 83 VAL A CA 1
ATOM 668 C C . VAL A 1 83 ? 9.286 -11.483 -19.539 1.00 87.69 83 VAL A C 1
ATOM 670 O O . VAL A 1 83 ? 9.689 -11.847 -20.642 1.00 87.69 83 VAL A O 1
ATOM 673 N N . SER A 1 84 ? 9.431 -10.225 -19.113 1.00 81.62 84 SER A N 1
ATOM 674 C CA . SER A 1 84 ? 10.009 -9.142 -19.916 1.00 81.62 84 SER A CA 1
ATOM 675 C C . SER A 1 84 ? 11.054 -8.339 -19.125 1.00 81.62 84 SER A C 1
ATOM 677 O O . SER A 1 84 ? 10.841 -7.171 -18.793 1.00 81.62 84 SER A O 1
ATOM 679 N N . PRO A 1 85 ? 12.246 -8.909 -18.871 1.00 73.06 85 PRO A N 1
ATOM 680 C CA . PRO A 1 85 ? 13.320 -8.206 -18.162 1.00 73.06 85 PRO A CA 1
ATOM 681 C C . PRO A 1 85 ? 13.897 -7.020 -18.960 1.00 73.06 85 PRO A C 1
ATOM 683 O O . PRO A 1 85 ? 14.633 -6.193 -18.422 1.00 73.06 85 PRO A O 1
ATOM 686 N N . GLY A 1 86 ? 13.590 -6.926 -20.261 1.00 71.50 86 GLY A N 1
ATOM 687 C CA . GLY A 1 86 ? 14.047 -5.850 -21.145 1.00 71.50 86 GLY A CA 1
ATOM 688 C C . GLY A 1 86 ? 13.265 -4.538 -21.020 1.00 71.50 86 GLY A C 1
ATOM 689 O O . GLY A 1 86 ? 13.785 -3.501 -21.419 1.00 71.50 86 GLY A O 1
ATOM 690 N N . SER A 1 87 ? 12.051 -4.563 -20.460 1.00 72.38 87 SER A N 1
ATOM 691 C CA . SER A 1 87 ? 11.179 -3.383 -20.322 1.00 72.38 87 SER A CA 1
ATOM 692 C C . SER A 1 87 ? 11.346 -2.626 -18.999 1.00 72.38 87 SER A C 1
ATOM 694 O O . SER A 1 87 ? 10.666 -1.627 -18.780 1.00 72.38 87 SER A O 1
ATOM 696 N N . SER A 1 88 ? 12.231 -3.084 -18.110 1.00 66.88 88 SER A N 1
ATOM 697 C CA . SER A 1 88 ? 12.496 -2.423 -16.830 1.00 66.88 88 SER A CA 1
ATOM 698 C C . SER A 1 88 ? 13.328 -1.151 -17.017 1.00 66.88 88 SER A C 1
ATOM 700 O O . SER A 1 88 ? 14.461 -1.188 -17.513 1.00 66.88 88 SER A O 1
ATOM 702 N N . HIS A 1 89 ? 12.765 -0.022 -16.584 1.00 70.88 89 HIS A N 1
ATOM 703 C CA . HIS A 1 89 ? 13.405 1.291 -16.586 1.00 70.88 89 HIS A CA 1
ATOM 704 C C . HIS A 1 89 ? 13.355 1.878 -15.177 1.00 70.88 89 HIS A C 1
ATOM 706 O O . HIS A 1 89 ? 12.286 2.247 -14.695 1.00 70.88 89 HIS A O 1
ATOM 712 N N . VAL A 1 90 ? 14.515 2.001 -14.530 1.00 69.19 90 VAL A N 1
ATOM 713 C CA . VAL A 1 90 ? 14.626 2.626 -13.207 1.00 69.19 90 VAL A CA 1
ATOM 714 C C . VAL A 1 90 ? 15.559 3.825 -13.304 1.00 69.19 90 VAL A C 1
ATOM 716 O O . VAL A 1 90 ? 16.709 3.708 -13.730 1.00 69.19 90 VAL A O 1
ATOM 719 N N . ILE A 1 91 ? 15.069 4.992 -12.890 1.00 73.19 91 ILE A N 1
ATOM 720 C CA . ILE A 1 91 ? 15.881 6.202 -12.756 1.00 73.19 91 ILE A CA 1
ATOM 721 C C . ILE A 1 91 ? 16.396 6.242 -11.317 1.00 73.19 91 ILE A C 1
ATOM 723 O O . ILE A 1 91 ? 15.639 6.502 -10.385 1.00 73.19 91 ILE A O 1
ATOM 727 N N . TRP A 1 92 ? 17.687 5.975 -11.123 1.00 67.31 92 TRP A N 1
ATOM 728 C CA . TRP A 1 92 ? 18.320 5.929 -9.803 1.00 67.31 92 TRP A CA 1
ATOM 729 C C . TRP A 1 92 ? 19.472 6.943 -9.739 1.00 67.31 92 TRP A C 1
ATOM 731 O O . TRP A 1 92 ? 20.429 6.849 -10.506 1.00 67.31 92 TRP A O 1
ATOM 741 N N . PHE A 1 93 ? 19.378 7.951 -8.859 1.00 73.38 93 PHE A N 1
ATOM 742 C CA . PHE A 1 93 ? 20.325 9.086 -8.763 1.00 73.38 93 PHE A CA 1
ATOM 743 C C . PHE A 1 93 ? 20.630 9.778 -10.109 1.00 73.38 93 PHE A C 1
ATOM 745 O O . PHE A 1 93 ? 21.779 10.088 -10.421 1.00 73.38 93 PHE A O 1
ATOM 752 N N . GLY A 1 94 ? 19.606 9.991 -10.942 1.00 75.00 94 GLY A N 1
ATOM 753 C CA . GLY A 1 94 ? 19.769 10.617 -12.260 1.00 75.00 94 GLY A CA 1
ATOM 754 C C . GLY A 1 94 ? 20.482 9.740 -13.298 1.00 75.00 94 GLY A C 1
ATOM 755 O O . GLY A 1 94 ? 20.761 10.210 -14.397 1.00 75.00 94 GLY A O 1
ATOM 756 N N . ARG A 1 95 ? 20.769 8.470 -12.979 1.00 73.62 95 ARG A N 1
ATOM 757 C CA . ARG A 1 95 ? 21.227 7.470 -13.947 1.00 73.62 95 ARG A CA 1
ATOM 758 C C . ARG A 1 95 ? 20.066 6.564 -14.325 1.00 73.62 95 ARG A C 1
ATOM 760 O O . ARG A 1 95 ? 19.434 5.956 -13.464 1.00 73.62 95 ARG A O 1
ATOM 767 N N . GLU A 1 96 ? 19.810 6.463 -15.621 1.00 77.81 96 GLU A N 1
ATOM 768 C CA . GLU A 1 96 ? 18.872 5.490 -16.166 1.00 77.81 96 GLU A CA 1
ATOM 769 C C . GLU A 1 96 ? 19.532 4.114 -16.196 1.00 77.81 96 GLU A C 1
ATOM 771 O O . GLU A 1 96 ? 20.418 3.844 -17.008 1.00 77.81 96 GLU A O 1
ATOM 776 N N . ILE A 1 97 ? 19.103 3.236 -15.296 1.00 76.50 97 ILE A N 1
ATOM 777 C CA . ILE A 1 97 ? 19.457 1.824 -15.338 1.00 76.50 97 ILE A CA 1
ATOM 778 C C . ILE A 1 97 ? 18.362 1.147 -16.163 1.00 76.50 97 ILE A C 1
ATOM 780 O O . ILE A 1 97 ? 17.188 1.172 -15.792 1.00 76.50 97 ILE A O 1
ATOM 784 N N . ARG A 1 98 ? 18.737 0.598 -17.321 1.00 78.12 98 ARG A N 1
ATOM 785 C CA . ARG A 1 98 ? 17.810 -0.037 -18.268 1.00 78.12 98 ARG A CA 1
ATOM 786 C C . ARG A 1 98 ? 18.074 -1.537 -18.383 1.00 78.12 98 ARG A C 1
ATOM 788 O O . ARG A 1 98 ? 19.213 -1.989 -18.247 1.00 78.12 98 ARG A O 1
ATOM 795 N N . GLY A 1 99 ? 17.023 -2.287 -18.701 1.00 72.88 99 GLY A N 1
ATOM 796 C CA . GLY A 1 99 ? 17.093 -3.709 -19.035 1.00 72.88 99 GLY A CA 1
ATOM 797 C C . GLY A 1 99 ? 17.383 -4.601 -17.828 1.00 72.88 99 GLY A C 1
ATOM 798 O O . GLY A 1 99 ? 17.048 -4.267 -16.694 1.00 72.88 99 GLY A O 1
ATOM 799 N N . SER A 1 100 ? 18.051 -5.735 -18.059 1.00 76.12 100 SER A N 1
ATOM 800 C CA . SER A 1 100 ? 18.245 -6.781 -17.039 1.00 76.12 100 SER A CA 1
ATOM 801 C C . SER A 1 100 ? 18.958 -6.310 -15.761 1.00 76.12 100 SER A C 1
ATOM 803 O O . SER A 1 100 ? 18.834 -6.959 -14.725 1.00 76.12 100 SER A O 1
ATOM 805 N N . SER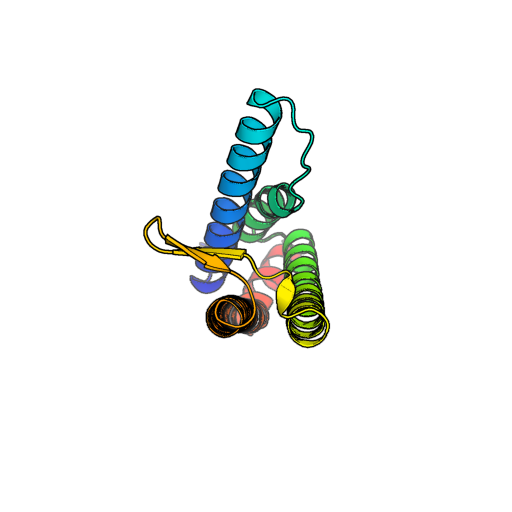 A 1 101 ? 19.691 -5.195 -15.809 1.00 80.31 101 SER A N 1
ATOM 806 C CA . SER A 1 101 ? 20.357 -4.601 -14.643 1.00 80.31 101 SER A CA 1
ATOM 807 C C . SER A 1 101 ? 19.399 -3.841 -13.714 1.00 80.31 101 SER A C 1
ATOM 809 O O . SER A 1 101 ? 19.742 -3.604 -12.558 1.00 80.31 101 SER A O 1
ATOM 811 N N . ALA A 1 102 ? 18.210 -3.457 -14.194 1.00 81.75 102 ALA A N 1
ATOM 812 C CA . ALA A 1 102 ? 17.167 -2.780 -13.416 1.00 81.75 102 ALA A CA 1
ATOM 813 C C . ALA A 1 102 ? 16.277 -3.765 -12.631 1.00 81.75 102 ALA A C 1
ATOM 815 O O . ALA A 1 102 ? 15.769 -3.425 -11.565 1.00 81.75 102 ALA A O 1
ATOM 816 N N . VAL A 1 103 ? 16.179 -5.012 -13.104 1.00 83.75 103 VAL A N 1
ATOM 817 C CA . VAL A 1 103 ? 15.419 -6.117 -12.491 1.00 83.75 103 VAL A CA 1
ATOM 818 C C . VAL A 1 103 ? 15.627 -6.265 -10.974 1.00 83.75 103 VAL A C 1
ATOM 820 O O . VAL A 1 103 ? 14.629 -6.344 -10.259 1.00 83.75 103 VAL A O 1
ATOM 823 N N . PRO A 1 104 ? 16.858 -6.284 -10.417 1.00 86.38 104 PRO A N 1
ATOM 824 C CA . PRO A 1 104 ? 17.029 -6.419 -8.969 1.00 86.38 104 PRO A CA 1
ATOM 825 C C . PRO A 1 104 ? 16.460 -5.232 -8.180 1.00 86.38 104 PRO A C 1
ATOM 827 O O . PRO A 1 104 ? 15.994 -5.423 -7.058 1.00 86.38 104 PRO A O 1
ATOM 830 N N . TYR A 1 105 ? 16.464 -4.023 -8.749 1.00 85.06 105 TYR A N 1
ATOM 831 C CA . TYR A 1 105 ? 15.882 -2.841 -8.111 1.00 85.06 105 TYR A CA 1
ATOM 832 C C . TYR A 1 105 ? 14.353 -2.894 -8.133 1.00 85.06 105 TYR A C 1
ATOM 834 O O . TYR A 1 105 ? 13.728 -2.627 -7.105 1.00 85.06 105 TYR A O 1
ATOM 842 N N . ASP A 1 106 ? 13.760 -3.318 -9.252 1.00 84.44 106 ASP A N 1
ATOM 843 C CA . ASP A 1 106 ? 12.314 -3.542 -9.358 1.00 84.44 106 ASP A CA 1
ATOM 844 C C . ASP A 1 106 ? 11.855 -4.617 -8.369 1.00 84.44 106 ASP A C 1
ATOM 846 O O . ASP A 1 106 ? 10.925 -4.399 -7.592 1.00 84.44 106 ASP A O 1
ATOM 850 N N . LEU A 1 107 ? 12.554 -5.756 -8.313 1.00 87.31 107 LEU A N 1
ATOM 851 C CA . LEU A 1 107 ? 12.248 -6.831 -7.367 1.00 87.31 107 LEU A CA 1
ATOM 852 C C . LEU A 1 107 ? 12.392 -6.377 -5.914 1.00 87.31 107 LEU A C 1
ATOM 854 O O . LEU A 1 107 ? 11.552 -6.725 -5.081 1.00 87.31 107 LEU A O 1
ATOM 858 N N . LEU A 1 108 ? 13.416 -5.579 -5.593 1.00 89.62 108 LEU A N 1
ATOM 859 C CA . LEU A 1 108 ? 13.571 -4.997 -4.263 1.00 89.62 108 LEU A CA 1
ATOM 860 C C . LEU A 1 108 ? 12.377 -4.099 -3.921 1.00 89.62 108 LEU A C 1
ATOM 862 O O . LEU A 1 108 ? 11.803 -4.235 -2.841 1.00 89.62 108 LEU A O 1
ATOM 866 N N . PHE A 1 109 ? 11.973 -3.216 -4.836 1.00 86.69 109 PHE A N 1
ATOM 867 C CA . PHE A 1 109 ? 10.842 -2.315 -4.625 1.00 86.69 109 PHE A CA 1
ATOM 868 C C . PHE A 1 109 ? 9.522 -3.078 -4.459 1.00 86.69 109 PHE A C 1
ATOM 870 O O . PHE A 1 109 ? 8.751 -2.781 -3.541 1.00 86.69 109 PHE A O 1
ATOM 877 N N . ILE A 1 110 ? 9.278 -4.102 -5.281 1.00 89.62 110 ILE A N 1
ATOM 878 C CA . ILE A 1 110 ? 8.101 -4.971 -5.161 1.00 89.62 110 ILE A CA 1
ATOM 879 C C . ILE A 1 110 ? 8.124 -5.719 -3.822 1.00 89.62 110 ILE A C 1
ATOM 881 O O . ILE A 1 110 ? 7.114 -5.764 -3.122 1.00 89.62 110 ILE A O 1
ATOM 885 N N . THR A 1 111 ? 9.282 -6.238 -3.409 1.00 90.88 111 THR A N 1
ATOM 886 C CA . THR A 1 111 ? 9.435 -6.950 -2.130 1.00 90.88 111 THR A CA 1
ATOM 887 C C . THR A 1 111 ? 9.183 -6.028 -0.936 1.00 90.88 111 THR A C 1
ATOM 889 O O . THR A 1 111 ? 8.484 -6.411 0.004 1.00 90.88 111 THR A O 1
ATOM 892 N N . LEU A 1 112 ? 9.697 -4.795 -0.969 1.00 91.00 112 LEU A N 1
ATOM 893 C CA . LEU A 1 112 ? 9.442 -3.790 0.067 1.00 91.00 112 LEU A CA 1
ATOM 894 C C . LEU A 1 112 ? 7.957 -3.417 0.141 1.00 91.00 112 LEU A C 1
ATOM 896 O O . LEU A 1 112 ? 7.404 -3.335 1.240 1.00 91.00 112 LEU A O 1
ATOM 900 N N . ASN A 1 113 ? 7.291 -3.252 -1.005 1.00 88.19 113 ASN A N 1
ATOM 901 C CA . ASN A 1 113 ? 5.847 -3.017 -1.053 1.00 88.19 113 ASN A CA 1
ATOM 902 C C . ASN A 1 113 ? 5.056 -4.206 -0.498 1.00 88.19 113 ASN A C 1
ATOM 904 O O . ASN A 1 113 ? 4.162 -4.014 0.325 1.00 88.19 1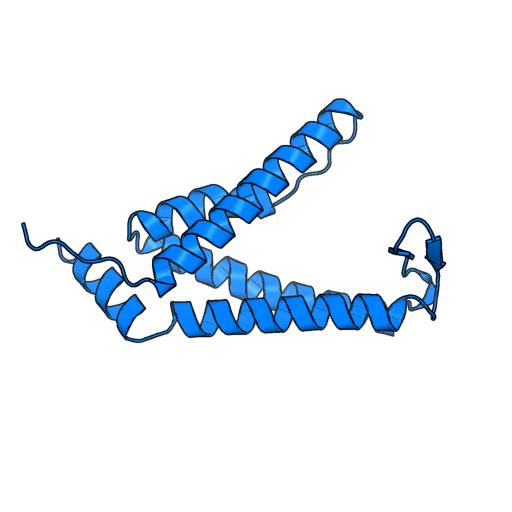13 ASN A O 1
ATOM 908 N N . ALA A 1 114 ? 5.415 -5.438 -0.861 1.00 89.62 114 ALA A N 1
ATOM 909 C CA . ALA A 1 114 ? 4.786 -6.642 -0.328 1.00 89.62 114 ALA A CA 1
ATOM 910 C C . ALA A 1 114 ? 4.976 -6.769 1.195 1.00 89.62 114 ALA A C 1
ATOM 912 O O . ALA A 1 114 ? 4.032 -7.107 1.915 1.00 89.62 114 ALA A O 1
ATOM 913 N N . ALA A 1 115 ? 6.165 -6.442 1.711 1.00 90.88 115 ALA A N 1
ATOM 914 C CA . ALA A 1 115 ? 6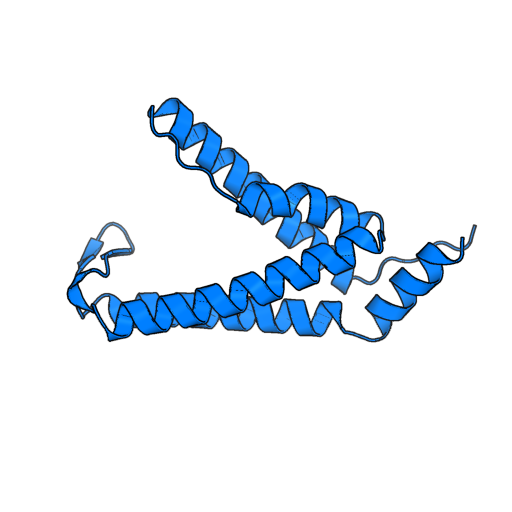.439 -6.411 3.145 1.00 90.88 115 ALA A CA 1
ATOM 915 C C . ALA A 1 115 ? 5.609 -5.333 3.863 1.00 90.88 115 ALA A C 1
ATOM 917 O O . ALA A 1 115 ? 5.038 -5.597 4.925 1.00 90.88 115 ALA A O 1
ATOM 918 N N . LEU A 1 116 ? 5.480 -4.141 3.272 1.00 89.12 116 LEU A N 1
ATOM 919 C CA . LEU A 1 116 ? 4.619 -3.078 3.787 1.00 89.12 116 LEU A CA 1
ATOM 920 C C . LEU A 1 116 ? 3.152 -3.528 3.827 1.00 89.12 116 LEU A C 1
ATOM 922 O O . LEU A 1 116 ? 2.510 -3.415 4.873 1.00 89.12 116 LEU A O 1
ATOM 926 N N . LEU A 1 117 ? 2.637 -4.100 2.736 1.00 89.50 117 LEU A N 1
ATOM 927 C CA . LEU A 1 117 ? 1.282 -4.653 2.666 1.00 89.50 117 LEU A CA 1
ATOM 928 C C . LEU A 1 117 ? 1.063 -5.748 3.712 1.00 89.50 117 LEU A C 1
ATOM 930 O O . LEU A 1 117 ? 0.022 -5.763 4.366 1.00 89.50 117 LEU A O 1
ATOM 934 N N . TYR A 1 118 ? 2.059 -6.603 3.948 1.00 90.88 118 TYR A N 1
ATOM 935 C CA . TYR A 1 118 ? 2.013 -7.624 4.993 1.00 90.88 118 TYR A CA 1
ATOM 936 C C . TYR A 1 118 ? 1.917 -7.033 6.394 1.00 90.88 118 TYR A C 1
ATOM 938 O O . TYR A 1 118 ? 1.088 -7.468 7.200 1.00 90.88 118 TYR A O 1
ATOM 946 N N . VAL A 1 119 ? 2.708 -6.002 6.687 1.00 89.69 119 VAL A N 1
ATOM 947 C CA . VAL A 1 119 ? 2.610 -5.287 7.960 1.00 89.69 119 VAL A CA 1
ATOM 948 C C . VAL A 1 119 ? 1.224 -4.659 8.105 1.00 89.69 119 VAL A C 1
ATOM 950 O O . VAL A 1 119 ? 0.584 -4.850 9.138 1.00 89.69 119 VAL A O 1
ATOM 953 N N . LEU A 1 120 ? 0.714 -3.974 7.078 1.00 87.62 120 LEU A N 1
ATOM 954 C CA . LEU A 1 120 ? -0.615 -3.356 7.099 1.00 87.62 120 LEU A CA 1
ATOM 955 C C . LEU A 1 120 ? -1.726 -4.396 7.293 1.00 87.62 120 LEU A C 1
ATOM 957 O O . LEU A 1 120 ? -2.593 -4.200 8.146 1.00 87.62 120 LEU A O 1
ATOM 961 N N . HIS A 1 121 ? -1.661 -5.527 6.586 1.00 88.94 121 HIS A N 1
ATOM 962 C CA . HIS A 1 121 ? -2.580 -6.654 6.739 1.00 88.94 121 HIS A CA 1
ATOM 963 C C . HIS A 1 121 ? -2.573 -7.144 8.191 1.00 88.94 121 HIS A C 1
ATOM 965 O O . HIS A 1 121 ? -3.612 -7.159 8.858 1.00 88.94 121 HIS A O 1
ATOM 971 N N . ARG A 1 122 ? -1.392 -7.469 8.727 1.00 87.88 122 ARG A N 1
ATOM 972 C CA . ARG A 1 122 ? -1.234 -7.967 10.099 1.00 87.88 122 ARG A CA 1
ATOM 973 C C . ARG A 1 122 ? -1.724 -6.962 11.142 1.00 87.88 122 ARG A C 1
ATOM 975 O O . ARG A 1 122 ? -2.309 -7.348 12.153 1.00 87.88 122 ARG A O 1
ATOM 982 N N . LEU A 1 123 ? -1.491 -5.668 10.924 1.00 85.75 123 LEU A N 1
ATOM 983 C CA . LEU A 1 123 ? -1.970 -4.609 11.811 1.00 85.75 123 LEU A CA 1
ATOM 984 C C . LEU A 1 123 ? -3.497 -4.462 11.757 1.00 85.75 123 LEU A C 1
ATOM 986 O O . LEU A 1 123 ? -4.113 -4.276 12.809 1.00 85.75 123 LEU A O 1
ATOM 990 N N . LEU A 1 124 ? -4.098 -4.584 10.570 1.00 84.50 124 LEU A N 1
ATOM 991 C CA . LEU A 1 124 ? -5.541 -4.466 10.351 1.00 84.50 124 LEU A CA 1
ATOM 992 C C . LEU A 1 124 ? -6.329 -5.669 10.899 1.00 84.50 124 LEU A C 1
ATOM 994 O O . LEU A 1 124 ? -7.471 -5.507 11.333 1.00 84.50 124 LEU A O 1
ATOM 998 N N . TYR A 1 125 ? -5.716 -6.856 10.910 1.00 84.75 125 TYR A N 1
ATOM 999 C CA . TYR A 1 125 ? -6.280 -8.093 11.470 1.00 84.75 125 TYR A CA 1
ATOM 1000 C C . TYR A 1 125 ? -5.922 -8.337 12.940 1.00 84.75 125 TYR A C 1
ATOM 1002 O O . TYR A 1 125 ? -6.334 -9.338 13.519 1.00 84.75 125 TYR A O 1
ATOM 1010 N N . SER A 1 126 ? -5.191 -7.426 13.584 1.00 83.69 126 SER A N 1
ATOM 1011 C CA . SER A 1 126 ? -4.917 -7.539 15.015 1.00 83.69 126 SER A CA 1
ATOM 1012 C C . SER A 1 126 ? -6.222 -7.503 15.821 1.00 83.69 126 SER A C 1
ATOM 1014 O O . SER A 1 126 ? -7.078 -6.651 15.579 1.00 83.69 126 SER A O 1
ATOM 1016 N N . GLU A 1 127 ? -6.341 -8.359 16.839 1.00 77.81 127 GLU A N 1
ATOM 1017 C CA . GLU A 1 127 ? -7.499 -8.409 17.749 1.00 77.81 127 GLU A CA 1
ATOM 1018 C C . GLU A 1 127 ? -7.874 -7.029 18.308 1.00 77.81 127 GLU A C 1
ATOM 1020 O O . GLU A 1 127 ? -9.047 -6.681 18.404 1.00 77.81 127 GLU A O 1
ATOM 1025 N N . LYS A 1 128 ? -6.872 -6.180 18.585 1.00 79.00 128 LYS A N 1
ATOM 1026 C CA . LYS A 1 128 ? -7.073 -4.801 19.059 1.00 79.00 128 LYS A CA 1
ATOM 1027 C C . LYS A 1 128 ? -7.781 -3.912 18.035 1.00 79.00 128 LYS A C 1
ATOM 1029 O O . LYS A 1 128 ? -8.522 -3.012 18.423 1.00 79.00 128 LYS A O 1
ATOM 1034 N N . ALA A 1 129 ? -7.539 -4.131 16.743 1.00 76.06 129 ALA A N 1
ATOM 1035 C CA . ALA A 1 129 ? -8.215 -3.400 15.680 1.00 76.06 129 ALA A CA 1
ATOM 1036 C C . ALA A 1 129 ? -9.662 -3.888 15.525 1.00 76.06 129 ALA A C 1
ATOM 1038 O O . ALA A 1 129 ? -10.582 -3.075 15.498 1.00 76.06 129 ALA A O 1
ATOM 1039 N N . ILE A 1 130 ? -9.874 -5.207 15.526 1.00 78.69 130 ILE A N 1
ATOM 1040 C CA . ILE A 1 130 ? -11.209 -5.824 15.437 1.00 78.69 130 ILE A CA 1
ATOM 1041 C C . ILE A 1 130 ? -12.092 -5.408 16.629 1.00 78.69 130 ILE A C 1
ATOM 1043 O O . ILE A 1 130 ? -13.246 -5.018 16.442 1.00 78.69 130 ILE A O 1
ATOM 1047 N N . ALA A 1 131 ? -11.540 -5.399 17.845 1.00 79.00 131 ALA A N 1
ATOM 1048 C CA . ALA A 1 131 ? -12.224 -4.928 19.051 1.00 79.00 131 ALA A CA 1
ATOM 1049 C C . ALA A 1 131 ? -12.611 -3.439 18.970 1.00 79.00 131 ALA A C 1
ATOM 1051 O O . ALA A 1 131 ? -13.689 -3.045 19.412 1.00 79.00 131 ALA A O 1
ATOM 1052 N N . TYR A 1 132 ? -11.762 -2.596 18.373 1.00 78.12 132 TYR A N 1
ATOM 1053 C CA . TYR A 1 132 ? -12.070 -1.177 18.200 1.00 78.12 132 TYR A CA 1
ATOM 1054 C C . TYR A 1 132 ? -13.257 -0.958 17.252 1.00 78.12 132 TYR A C 1
ATOM 1056 O O . TYR A 1 132 ? -14.179 -0.220 17.608 1.00 78.12 132 TYR A O 1
ATOM 1064 N N . PHE A 1 133 ? -13.261 -1.622 16.089 1.00 77.75 133 PHE A N 1
ATOM 1065 C CA . PHE A 1 133 ? -14.322 -1.482 15.087 1.00 77.75 133 PHE A CA 1
ATOM 1066 C C . PHE A 1 133 ? -15.659 -2.090 15.541 1.00 77.75 133 PHE A C 1
ATOM 1068 O O . PHE A 1 133 ? -16.690 -1.439 15.387 1.00 77.75 133 PHE A O 1
ATOM 1075 N N . SER A 1 134 ? -15.650 -3.266 16.180 1.00 75.19 134 SER A N 1
ATOM 1076 C CA . SER A 1 134 ? -16.866 -3.900 16.734 1.00 75.19 134 SER A CA 1
ATOM 1077 C C . SER A 1 134 ? -17.532 -3.062 17.829 1.00 75.19 134 SER A C 1
ATOM 1079 O O . SER A 1 134 ? -18.749 -2.912 17.851 1.00 75.19 134 SER A O 1
ATOM 1081 N N . GLN A 1 135 ? -16.746 -2.416 18.694 1.00 72.19 135 GLN A N 1
ATOM 1082 C CA . GLN A 1 135 ? -17.286 -1.471 19.673 1.00 72.19 135 GLN A CA 1
ATOM 1083 C C . GLN A 1 135 ? -17.800 -0.169 19.034 1.00 72.19 135 GLN A C 1
ATOM 1085 O O . GLN A 1 135 ? -18.371 0.659 19.737 1.00 72.19 135 GLN A O 1
ATOM 1090 N N . THR A 1 136 ? -17.443 0.150 17.780 1.00 68.19 136 THR A N 1
ATOM 1091 C CA . THR A 1 136 ? -17.865 1.411 17.122 1.00 68.19 136 THR A CA 1
ATOM 1092 C C . THR A 1 136 ? -19.189 1.207 16.410 1.00 68.19 136 THR A C 1
ATOM 1094 O O . THR A 1 136 ? -19.957 2.146 16.327 1.00 68.19 136 THR A O 1
ATOM 1097 N N . SER A 1 137 ? -19.465 -0.007 15.933 1.00 61.50 137 SER A N 1
ATOM 1098 C CA . SER A 1 137 ? -20.727 -0.348 15.276 1.00 61.50 137 SER A CA 1
A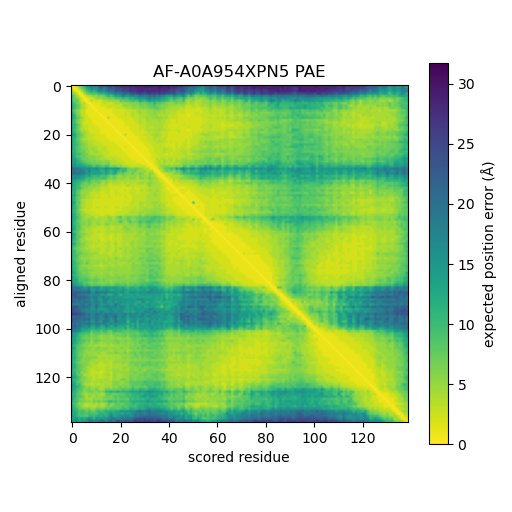TOM 1099 C C . SER A 1 137 ? -21.877 -0.666 16.225 1.00 61.50 137 SER A C 1
ATOM 1101 O O . SER A 1 137 ? -23.011 -0.756 15.774 1.00 61.50 137 SER A O 1
ATOM 1103 N N . ALA A 1 138 ? -21.583 -0.908 17.504 1.00 58.69 138 ALA A N 1
ATOM 1104 C CA . ALA A 1 138 ? -22.584 -1.191 18.533 1.00 58.69 138 ALA A CA 1
ATOM 1105 C C . ALA A 1 138 ? -23.163 0.075 19.201 1.00 58.69 138 ALA A C 1
ATOM 1107 O O . ALA A 1 138 ? -24.062 -0.046 20.028 1.00 58.69 138 ALA A O 1
ATOM 1108 N N . ASN A 1 139 ? -22.637 1.259 18.865 1.00 51.94 139 ASN A N 1
ATOM 1109 C CA . ASN A 1 139 ? -23.144 2.577 19.269 1.00 51.94 139 ASN A CA 1
ATOM 1110 C C . ASN A 1 139 ? -23.679 3.312 18.042 1.00 51.94 139 ASN A C 1
ATOM 1112 O O . ASN A 1 139 ? -24.601 4.130 18.228 1.00 51.94 139 ASN A O 1
#